Protein AF-A0A2E8T0L9-F1 (afdb_monomer_lite)

Secondary structure (DSSP, 8-state):
--EEE--TT--PPPTTS-EEE---SSS-HHHHHHTT---SSEEEESSSSS-HHHHHHHHHHHHH--S---EEEE-SSEEEEEESS-EEEEE-TT-EEEEEESSSEEEEEEESBSS--TT-EE-TTS--EEEEEB-SEEEEEEEEEES-EEEEEEGGGHHHHHHHHHHT-

Radius of gyration: 16.86 Å; chains: 1; bounding box: 36×30×51 Å

Foldseek 3Di:
DEAFECCPPPDDDDPPHHYDHDDDDPAGSVLRCVVPDDDLEAEAEPQCDDDVVSVVSNLLSLLPDPDARWYWYAYPWKIKIWGQFKWKFFDAFFWWKWKAASAWWAWCWKPQWPDIRHGDIDGVVGDTRGGIGGRGTMIITGTDDDSTIMIMTTNVRVVRVVCGSNVVD

Sequence (169 aa):
NLVIGDMDSAGPLPDDLPKLPLAGQDDTDFEKCLARVCAPLIVGLGFLEGRLDHTLAAMHALTALSHDRPVMLVGDTDLVLRLRVDIAFEAEPGDRVSVWPLGVQAFHSSTGLKWPLDGLQMAPGRLIGTSNLAAGGTVRINAGPGDGYAVIMPREAAQSLINAALGGA

Structure (mmCIF, N/CA/C/O backbone):
data_AF-A0A2E8T0L9-F1
#
_entry.id   AF-A0A2E8T0L9-F1
#
loop_
_atom_site.group_PDB
_atom_site.id
_atom_site.type_symbol
_atom_site.label_atom_id
_atom_site.label_alt_id
_atom_site.label_comp_id
_atom_site.label_asym_id
_atom_site.label_entity_id
_atom_site.label_seq_id
_atom_site.pdbx_PDB_ins_code
_atom_site.Cartn_x
_atom_site.Cartn_y
_atom_site.Cartn_z
_atom_site.occupancy
_atom_site.B_iso_or_equiv
_atom_site.auth_seq_id
_atom_site.auth_comp_id
_atom_site.auth_asym_id
_atom_site.auth_atom_id
_atom_site.pdbx_PDB_model_num
ATOM 1 N N . ASN A 1 1 ? -3.812 -3.461 -24.765 1.00 80.19 1 ASN A N 1
ATOM 2 C CA . ASN A 1 1 ? -2.595 -4.140 -24.269 1.00 80.19 1 ASN A CA 1
ATOM 3 C C . ASN A 1 1 ? -1.386 -3.364 -24.757 1.00 80.19 1 ASN A C 1
ATOM 5 O O . ASN A 1 1 ? -1.373 -2.989 -25.921 1.00 80.19 1 ASN A O 1
ATOM 9 N N . LEU A 1 2 ? -0.447 -3.053 -23.867 1.00 91.06 2 LEU A N 1
ATOM 10 C CA . LEU A 1 2 ? 0.750 -2.246 -24.124 1.00 91.06 2 LEU A CA 1
ATOM 11 C C . LEU A 1 2 ? 1.880 -2.819 -23.262 1.00 91.06 2 LEU A C 1
ATOM 13 O O . LEU A 1 2 ? 1.630 -3.137 -22.101 1.00 91.06 2 LEU A O 1
ATOM 17 N N . VAL A 1 3 ? 3.087 -2.940 -23.812 1.00 92.25 3 VAL A N 1
ATOM 18 C CA . VAL A 1 3 ? 4.296 -3.309 -23.054 1.00 92.25 3 VAL A CA 1
ATOM 19 C C . VAL A 1 3 ? 5.108 -2.050 -22.786 1.00 92.25 3 VAL A C 1
ATOM 21 O O . VAL A 1 3 ? 5.375 -1.292 -23.716 1.00 92.25 3 VAL A O 1
ATOM 24 N N . ILE A 1 4 ? 5.498 -1.823 -21.534 1.00 91.94 4 ILE A N 1
ATOM 25 C CA . ILE A 1 4 ? 6.302 -0.675 -21.100 1.00 91.94 4 ILE A CA 1
ATOM 26 C C . ILE A 1 4 ? 7.499 -1.219 -20.321 1.00 91.94 4 ILE A C 1
ATOM 28 O O . ILE A 1 4 ? 7.304 -2.054 -19.444 1.00 91.94 4 ILE A O 1
ATOM 32 N N . GLY A 1 5 ? 8.700 -0.744 -20.639 1.00 89.56 5 GLY A N 1
ATOM 33 C CA . GLY A 1 5 ? 9.936 -1.169 -19.982 1.00 89.56 5 GLY A CA 1
ATOM 34 C C . GLY A 1 5 ? 11.158 -0.987 -20.877 1.00 89.56 5 GLY A C 1
ATOM 35 O O . GLY A 1 5 ? 11.048 -0.417 -21.965 1.00 89.56 5 GLY A O 1
ATOM 36 N N . ASP A 1 6 ? 12.321 -1.454 -20.440 1.00 86.81 6 ASP A N 1
ATOM 37 C CA . ASP A 1 6 ? 13.531 -1.481 -21.283 1.00 86.81 6 ASP A CA 1
ATOM 38 C C . ASP A 1 6 ? 13.597 -2.698 -22.230 1.00 86.81 6 ASP A C 1
ATOM 40 O O . ASP A 1 6 ? 14.301 -2.664 -23.240 1.00 86.81 6 ASP A O 1
ATOM 44 N N . MET A 1 7 ? 12.771 -3.713 -21.963 1.00 88.75 7 MET A N 1
ATOM 45 C CA . MET A 1 7 ? 12.600 -4.950 -22.732 1.00 88.75 7 MET A CA 1
ATOM 46 C C . MET A 1 7 ? 13.820 -5.880 -22.735 1.00 88.75 7 MET A C 1
ATOM 48 O O . MET A 1 7 ? 13.856 -6.813 -23.538 1.00 88.75 7 MET A O 1
ATOM 52 N N . ASP A 1 8 ? 14.795 -5.675 -21.848 1.00 85.00 8 ASP A N 1
ATOM 53 C CA . ASP A 1 8 ? 16.011 -6.499 -21.804 1.00 85.00 8 ASP A CA 1
ATOM 54 C C . ASP A 1 8 ? 15.745 -7.936 -21.317 1.00 85.00 8 ASP A C 1
ATOM 56 O O . ASP A 1 8 ? 16.422 -8.887 -21.712 1.00 85.00 8 ASP A O 1
ATOM 60 N N . SER A 1 9 ? 14.688 -8.084 -20.524 1.00 85.06 9 SER A N 1
ATOM 61 C CA . SER A 1 9 ? 14.226 -9.326 -19.912 1.00 85.06 9 SER A CA 1
ATOM 62 C C . SER A 1 9 ? 13.017 -9.917 -20.646 1.00 85.06 9 SER A C 1
ATOM 64 O O . SER A 1 9 ? 12.465 -10.940 -20.231 1.00 85.06 9 SER A O 1
ATOM 66 N N . ALA A 1 10 ? 12.571 -9.275 -21.731 1.00 83.56 10 ALA A N 1
ATOM 67 C CA . ALA A 1 10 ? 11.416 -9.723 -22.490 1.00 83.56 10 ALA A CA 1
ATOM 68 C C . ALA A 1 10 ? 11.752 -10.984 -23.302 1.00 83.56 10 ALA A C 1
ATOM 70 O O . ALA A 1 10 ? 12.703 -11.022 -24.083 1.00 83.56 10 ALA A O 1
ATOM 71 N N . GLY A 1 11 ? 10.919 -12.018 -23.159 1.00 86.38 11 GLY A N 1
ATOM 72 C CA . GLY A 1 11 ? 10.877 -13.117 -24.121 1.00 86.38 11 GLY A CA 1
ATOM 73 C C . GLY A 1 11 ? 10.321 -12.667 -25.484 1.00 86.38 11 GLY A C 1
ATOM 74 O O . GLY A 1 11 ? 10.073 -11.480 -25.702 1.00 86.38 11 GLY A O 1
ATOM 75 N N . PRO A 1 12 ? 10.068 -13.603 -26.414 1.00 88.88 12 PRO A N 1
ATOM 76 C CA . PRO A 1 12 ? 9.442 -13.285 -27.694 1.00 88.88 12 PRO A CA 1
ATOM 77 C C . PRO A 1 12 ? 8.086 -12.598 -27.480 1.00 88.88 12 PRO A C 1
ATOM 79 O O . PRO A 1 12 ? 7.174 -13.179 -26.891 1.00 88.88 12 PRO A O 1
ATOM 82 N N . LEU A 1 13 ? 7.954 -11.360 -27.959 1.00 87.50 13 LEU A N 1
ATOM 83 C CA . LEU A 1 13 ? 6.707 -10.596 -27.922 1.00 87.50 13 LEU A CA 1
ATOM 84 C C . LEU A 1 13 ? 6.057 -10.595 -29.311 1.00 87.50 13 LEU A C 1
ATOM 86 O O . LEU A 1 13 ? 6.789 -10.491 -30.295 1.00 87.50 13 LEU A O 1
ATOM 90 N N . PRO A 1 14 ? 4.714 -10.619 -29.414 1.00 91.38 14 PRO A N 1
ATOM 91 C CA . PRO A 1 14 ? 4.027 -10.450 -30.692 1.00 91.38 14 PRO A CA 1
ATOM 92 C C . PRO A 1 14 ? 4.459 -9.162 -31.409 1.00 91.38 14 PRO A C 1
ATOM 94 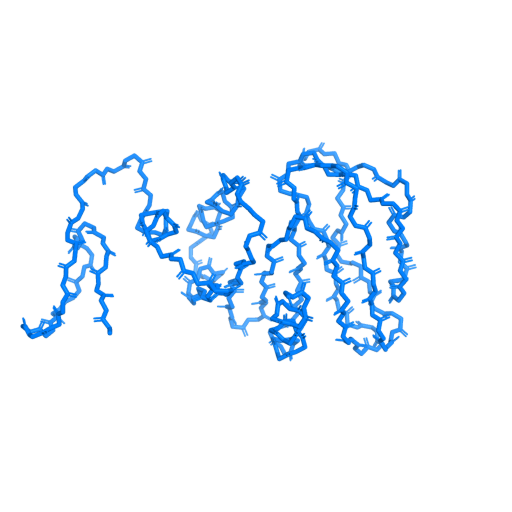O O . PRO A 1 14 ? 4.722 -8.133 -30.770 1.00 91.38 14 PRO A O 1
ATOM 97 N N . ASP A 1 15 ? 4.543 -9.215 -32.737 1.00 88.38 15 ASP A N 1
ATOM 98 C CA . ASP A 1 15 ? 4.973 -8.075 -33.557 1.00 88.38 15 ASP A CA 1
ATOM 99 C C . ASP A 1 15 ? 3.946 -6.935 -33.555 1.00 88.38 15 ASP A C 1
ATOM 101 O O . ASP A 1 15 ? 4.318 -5.765 -33.609 1.00 88.38 15 ASP A O 1
ATOM 105 N N . ASP A 1 16 ? 2.662 -7.270 -33.435 1.00 93.38 16 ASP A N 1
ATOM 106 C CA . ASP A 1 16 ? 1.529 -6.344 -33.436 1.00 93.38 16 ASP A CA 1
ATOM 107 C C . ASP A 1 16 ? 1.214 -5.742 -32.056 1.00 93.38 16 ASP A C 1
ATOM 109 O O . ASP A 1 16 ? 0.401 -4.821 -31.951 1.00 93.38 16 ASP A O 1
ATOM 113 N N . LEU A 1 17 ? 1.858 -6.227 -30.989 1.00 91.88 17 LEU A N 1
ATOM 114 C CA . LEU A 1 17 ? 1.664 -5.713 -29.637 1.00 91.88 17 LEU A CA 1
ATOM 115 C C . LEU A 1 17 ? 2.323 -4.327 -29.501 1.00 91.88 17 LEU A C 1
ATOM 117 O O . LEU A 1 17 ? 3.543 -4.228 -29.666 1.00 91.88 17 LEU A O 1
ATOM 121 N N . PRO A 1 18 ? 1.572 -3.261 -29.149 1.00 93.81 18 PRO A N 1
ATOM 122 C CA . PRO A 1 18 ? 2.158 -1.950 -28.897 1.00 93.81 18 PRO A CA 1
ATOM 123 C C . PRO A 1 18 ? 3.226 -2.017 -27.802 1.00 93.81 18 PRO A C 1
ATOM 125 O O . PRO A 1 18 ? 3.008 -2.608 -26.740 1.00 93.81 18 PRO A O 1
ATOM 128 N N . LYS A 1 19 ? 4.374 -1.385 -28.057 1.00 93.25 19 LYS A N 1
ATOM 129 C CA . LYS A 1 19 ? 5.538 -1.342 -27.162 1.00 93.25 19 LYS A CA 1
ATOM 130 C C . LYS A 1 19 ? 5.936 0.115 -26.935 1.00 93.25 19 LYS A C 1
ATOM 132 O O . LYS A 1 19 ? 6.015 0.888 -27.888 1.00 93.25 19 LYS A O 1
ATOM 137 N N . LEU A 1 20 ? 6.211 0.473 -25.688 1.00 93.62 20 LEU A N 1
ATOM 138 C CA . LEU A 1 20 ? 6.810 1.741 -25.286 1.00 93.62 20 LEU A CA 1
ATOM 139 C C . LEU A 1 20 ? 8.172 1.443 -24.635 1.00 93.62 20 LEU A C 1
ATOM 141 O O . LEU A 1 20 ? 8.230 1.262 -23.417 1.00 93.62 20 LEU A O 1
ATOM 145 N N . PRO A 1 21 ? 9.249 1.336 -25.435 1.00 91.06 21 PRO A N 1
ATOM 146 C CA . PRO A 1 21 ? 10.592 1.123 -24.913 1.00 91.06 21 PRO A CA 1
ATOM 147 C C . PRO A 1 21 ? 11.079 2.371 -24.176 1.00 91.06 21 PRO A C 1
ATOM 149 O O . PRO A 1 21 ? 10.956 3.492 -24.674 1.00 91.06 21 PRO A O 1
ATOM 152 N N . LEU A 1 22 ? 11.640 2.172 -22.990 1.00 90.44 22 LEU A N 1
ATOM 153 C CA . LEU A 1 22 ? 12.143 3.228 -22.124 1.00 90.44 22 LEU A CA 1
ATOM 154 C C . LEU A 1 22 ? 13.544 2.859 -21.645 1.00 90.44 22 LEU A C 1
ATOM 156 O O . LEU A 1 22 ? 13.717 1.938 -20.851 1.00 90.44 22 LEU A O 1
ATOM 160 N N . ALA A 1 23 ? 14.533 3.600 -22.141 1.00 84.25 23 ALA A N 1
ATOM 161 C CA . ALA A 1 23 ? 15.916 3.480 -21.701 1.00 84.25 23 ALA A CA 1
ATOM 162 C C . ALA A 1 23 ? 16.106 4.115 -20.313 1.00 84.25 23 ALA A C 1
ATOM 164 O O . ALA A 1 23 ? 15.434 5.092 -19.986 1.00 84.25 23 ALA A O 1
ATOM 165 N N . GLY A 1 24 ? 17.058 3.593 -19.540 1.00 83.12 24 GLY A N 1
ATOM 166 C CA . GLY A 1 24 ? 17.349 4.050 -18.180 1.00 83.12 24 GLY A CA 1
ATOM 167 C C . GLY A 1 24 ? 17.198 2.920 -17.165 1.00 83.12 24 GLY A C 1
ATOM 168 O O . GLY A 1 24 ? 16.328 2.063 -17.312 1.00 83.12 24 GLY A O 1
ATOM 169 N N . GLN A 1 25 ? 18.091 2.921 -16.176 1.00 84.75 25 GLN A N 1
ATOM 170 C CA . GLN A 1 25 ? 18.196 1.900 -15.123 1.00 84.75 25 GLN A CA 1
ATOM 171 C C . GLN A 1 25 ? 18.103 2.517 -13.715 1.00 84.75 25 GLN A C 1
ATOM 173 O O . GLN A 1 25 ? 18.301 1.828 -12.719 1.00 84.75 25 GLN A O 1
ATOM 178 N N . ASP A 1 26 ? 17.819 3.822 -13.638 1.00 89.31 26 ASP A N 1
ATOM 179 C CA . ASP A 1 26 ? 17.627 4.539 -12.373 1.00 89.31 26 ASP A CA 1
ATOM 180 C C . ASP A 1 26 ? 16.219 4.307 -11.788 1.00 89.31 26 ASP A C 1
ATOM 182 O O . ASP A 1 26 ? 16.000 4.568 -10.607 1.00 89.31 26 ASP A 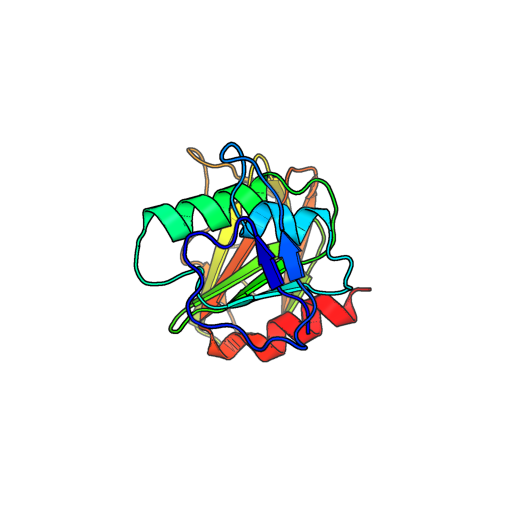O 1
ATOM 186 N N . ASP A 1 27 ? 15.274 3.815 -12.600 1.00 90.00 27 ASP A N 1
ATOM 187 C CA . ASP A 1 27 ? 13.912 3.441 -12.224 1.00 90.00 27 ASP A CA 1
ATOM 188 C C . ASP A 1 27 ? 13.556 2.027 -12.718 1.00 90.00 27 ASP A C 1
ATOM 190 O O . ASP A 1 27 ? 14.040 1.536 -13.740 1.00 90.00 27 ASP A O 1
ATOM 194 N N . THR A 1 28 ? 12.685 1.349 -11.977 1.00 93.69 28 THR A N 1
ATOM 195 C CA . THR A 1 28 ? 12.158 0.035 -12.354 1.00 93.69 28 THR A CA 1
ATOM 196 C C . THR A 1 28 ? 11.094 0.152 -13.444 1.00 93.69 28 THR A C 1
ATOM 198 O O . THR A 1 28 ? 10.394 1.160 -13.565 1.00 93.69 28 THR A O 1
ATOM 201 N N . ASP A 1 29 ? 10.862 -0.926 -14.194 1.00 93.56 29 ASP A N 1
ATOM 202 C CA . ASP A 1 29 ? 9.761 -0.970 -15.167 1.00 93.56 29 ASP A CA 1
ATOM 203 C C . ASP A 1 29 ? 8.381 -0.749 -14.525 1.00 93.56 29 ASP A C 1
ATOM 205 O O . ASP A 1 29 ? 7.471 -0.200 -15.156 1.00 93.56 29 ASP A O 1
ATOM 209 N N . PHE A 1 30 ? 8.230 -1.093 -13.243 1.00 95.94 30 PHE A N 1
ATOM 210 C CA . PHE A 1 30 ? 7.020 -0.787 -12.489 1.00 95.94 30 PHE A CA 1
ATOM 211 C C . PHE A 1 30 ? 6.840 0.718 -12.262 1.00 95.94 30 PHE A C 1
ATOM 213 O O . PHE A 1 30 ? 5.757 1.245 -12.519 1.00 95.94 30 PHE A O 1
ATOM 220 N N . GLU A 1 31 ? 7.891 1.436 -11.862 1.00 96.12 31 GLU A N 1
ATOM 221 C CA . GLU A 1 31 ? 7.863 2.900 -11.727 1.00 96.12 31 GLU A CA 1
ATOM 222 C C . GLU A 1 31 ? 7.583 3.579 -13.070 1.00 96.12 31 GLU A C 1
ATOM 224 O O . GLU A 1 31 ? 6.732 4.472 -13.155 1.00 96.12 31 GLU A O 1
ATOM 229 N N . LYS A 1 32 ? 8.198 3.082 -14.150 1.00 94.88 32 LYS A N 1
ATOM 230 C CA . LYS A 1 32 ? 7.937 3.554 -15.516 1.00 94.88 32 LYS A CA 1
ATOM 231 C C . LYS A 1 32 ? 6.461 3.418 -15.899 1.00 94.88 32 LYS A C 1
ATOM 233 O O . LYS A 1 32 ? 5.922 4.326 -16.548 1.00 94.88 32 LYS A O 1
ATOM 238 N N . CYS A 1 33 ? 5.813 2.321 -15.495 1.00 95.56 33 CYS A N 1
ATOM 239 C CA . CYS A 1 33 ? 4.378 2.101 -15.679 1.00 95.56 33 CYS A CA 1
ATOM 240 C C . CYS A 1 33 ? 3.543 3.060 -14.822 1.00 95.56 33 CYS A C 1
ATOM 242 O O . CYS A 1 33 ? 2.668 3.744 -15.356 1.00 95.56 33 CYS A O 1
ATOM 244 N N . LEU A 1 34 ? 3.821 3.157 -13.519 1.00 95.69 34 LEU A N 1
ATOM 245 C CA . LEU A 1 34 ? 3.086 4.024 -12.589 1.00 95.69 34 LEU A CA 1
ATOM 246 C C . LEU A 1 34 ? 3.132 5.505 -12.994 1.00 95.69 34 LEU A C 1
ATOM 248 O O . LEU A 1 34 ? 2.141 6.219 -12.847 1.00 95.69 34 LEU A O 1
ATOM 252 N N . ALA A 1 35 ? 4.248 5.959 -13.566 1.00 93.88 35 ALA A N 1
ATOM 253 C CA . ALA A 1 35 ? 4.404 7.327 -14.054 1.00 93.88 35 ALA A CA 1
ATOM 254 C C . ALA A 1 35 ? 3.524 7.658 -15.277 1.00 93.88 35 ALA A C 1
ATOM 256 O O . ALA A 1 35 ? 3.299 8.831 -15.575 1.00 93.88 35 ALA A O 1
ATOM 257 N N . ARG A 1 36 ? 3.042 6.648 -16.015 1.00 93.81 36 ARG A N 1
ATOM 258 C CA . ARG A 1 36 ? 2.370 6.824 -17.319 1.00 93.81 36 ARG A CA 1
ATOM 259 C C . ARG A 1 36 ? 0.932 6.328 -17.341 1.00 93.81 36 ARG A C 1
ATOM 261 O O . ARG A 1 36 ? 0.128 6.830 -18.124 1.00 93.81 36 ARG A O 1
ATOM 268 N N . VAL A 1 37 ? 0.593 5.358 -16.499 1.00 93.06 37 VAL A N 1
ATOM 269 C CA . VAL A 1 37 ? -0.758 4.808 -16.417 1.00 93.06 37 VAL A CA 1
ATOM 270 C C . VAL A 1 37 ? -1.603 5.672 -15.485 1.00 93.06 37 VAL A C 1
ATOM 272 O O . VAL A 1 37 ? -1.318 5.817 -14.299 1.00 93.06 37 VAL A O 1
ATOM 275 N N . CYS A 1 38 ? -2.678 6.240 -16.027 1.00 92.00 38 CYS A N 1
ATOM 276 C CA . CYS A 1 38 ? -3.714 6.908 -15.251 1.00 92.00 38 CYS A CA 1
ATOM 277 C C . CYS A 1 38 ? -4.978 6.049 -15.290 1.00 92.00 38 CYS A C 1
ATOM 279 O O . CYS A 1 38 ? -5.592 5.899 -16.345 1.00 92.00 38 CYS A O 1
ATOM 281 N N . ALA A 1 39 ? -5.352 5.479 -14.149 1.00 94.38 39 ALA A N 1
ATOM 282 C CA . ALA A 1 39 ? -6.568 4.694 -13.988 1.00 94.38 39 ALA A CA 1
ATOM 283 C C . ALA A 1 39 ? -7.181 4.960 -12.602 1.00 94.38 39 ALA A C 1
ATOM 285 O O . ALA A 1 39 ? -6.442 5.345 -11.690 1.00 94.38 39 ALA A O 1
ATOM 286 N N . PRO A 1 40 ? -8.498 4.742 -12.420 1.00 93.94 40 PRO A N 1
ATOM 287 C CA . PRO A 1 40 ? -9.140 4.821 -11.105 1.00 93.94 40 PRO A CA 1
ATOM 288 C C . PRO A 1 40 ? -8.537 3.845 -10.087 1.00 93.94 40 PRO A C 1
ATOM 290 O O . PRO A 1 40 ? -8.465 4.152 -8.906 1.00 93.94 40 PRO A O 1
ATOM 293 N N . LEU A 1 41 ? -8.065 2.691 -10.565 1.00 96.56 41 LEU A N 1
ATOM 294 C CA . LEU A 1 41 ? -7.319 1.699 -9.803 1.00 96.56 41 LEU A CA 1
ATOM 295 C C . LEU A 1 41 ? -6.276 1.060 -10.721 1.00 96.56 41 LEU A C 1
ATOM 297 O O . LEU A 1 41 ? -6.600 0.643 -11.834 1.00 96.56 41 LEU A O 1
ATOM 301 N N . ILE A 1 42 ? -5.035 0.965 -10.249 1.00 97.19 42 ILE A N 1
ATOM 302 C CA . ILE A 1 42 ? -3.978 0.187 -10.907 1.00 97.19 42 ILE A CA 1
ATOM 303 C C . ILE A 1 42 ? -3.819 -1.126 -10.144 1.00 97.19 42 ILE A C 1
ATOM 305 O O . ILE A 1 42 ? -3.621 -1.104 -8.931 1.00 97.19 42 ILE A O 1
ATOM 309 N N . VAL A 1 43 ? -3.885 -2.256 -10.852 1.00 97.56 43 VAL A N 1
ATOM 310 C CA . VAL A 1 43 ? -3.658 -3.589 -10.278 1.00 97.56 43 VAL A CA 1
ATOM 311 C C . VAL A 1 43 ? -2.372 -4.174 -10.854 1.00 97.56 43 VAL A C 1
ATOM 313 O O . VAL A 1 43 ? -2.280 -4.403 -12.058 1.00 97.56 43 VAL A O 1
ATOM 316 N N . GLY A 1 44 ? -1.381 -4.395 -9.995 1.00 96.75 44 GLY A N 1
ATOM 317 C CA . GLY A 1 44 ? -0.122 -5.057 -10.315 1.00 96.75 44 GLY A CA 1
ATOM 318 C C . GLY A 1 44 ? -0.137 -6.519 -9.877 1.00 96.75 44 GLY A C 1
ATOM 319 O O . GLY A 1 44 ? -0.574 -6.833 -8.773 1.00 96.75 44 GLY A O 1
ATOM 320 N N . LEU A 1 45 ? 0.365 -7.409 -10.730 1.00 95.81 45 LEU A N 1
ATOM 321 C CA . LEU A 1 45 ? 0.501 -8.843 -10.462 1.00 95.81 45 LEU A CA 1
ATOM 322 C C . LEU A 1 45 ? 1.981 -9.231 -10.509 1.00 95.81 45 LEU A C 1
ATOM 324 O O . LEU A 1 45 ? 2.727 -8.667 -11.307 1.00 95.81 45 LEU A O 1
ATOM 328 N N . GLY A 1 46 ? 2.394 -10.203 -9.693 1.00 93.75 46 GLY A N 1
ATOM 329 C CA . GLY A 1 46 ? 3.768 -10.728 -9.713 1.00 93.75 46 GLY A CA 1
ATOM 330 C C . GLY A 1 46 ? 4.810 -9.839 -9.024 1.00 93.75 46 GLY A C 1
ATOM 331 O O . GLY A 1 46 ? 5.990 -9.920 -9.351 1.00 93.75 46 GLY A O 1
ATOM 332 N N . PHE A 1 47 ? 4.380 -8.988 -8.086 1.00 96.38 47 PHE A N 1
ATOM 333 C CA . PHE A 1 47 ? 5.259 -8.083 -7.332 1.00 96.38 47 PHE A CA 1
ATOM 334 C C . PHE A 1 47 ? 5.523 -8.519 -5.886 1.00 96.38 47 PHE A C 1
ATOM 336 O O . PHE A 1 47 ? 6.389 -7.938 -5.240 1.00 96.38 47 PHE A O 1
ATOM 343 N N . LEU A 1 48 ? 4.763 -9.478 -5.344 1.00 95.75 48 LEU A N 1
ATOM 344 C CA . LEU A 1 48 ? 4.819 -9.817 -3.917 1.00 95.75 48 LEU A CA 1
ATOM 345 C C . LEU A 1 48 ? 5.611 -11.099 -3.630 1.00 95.75 48 LEU A C 1
ATOM 347 O O . LEU A 1 48 ? 6.195 -11.216 -2.555 1.00 95.75 48 LEU A O 1
ATOM 351 N N . GLU A 1 49 ? 5.695 -12.015 -4.592 1.00 91.44 49 GLU A N 1
ATOM 352 C CA . GLU A 1 49 ? 6.380 -13.302 -4.475 1.00 91.44 49 GLU A CA 1
ATOM 353 C C . GLU A 1 49 ? 7.724 -13.358 -5.220 1.00 91.44 49 GLU A C 1
ATOM 355 O O . GLU A 1 49 ? 8.081 -12.499 -6.025 1.00 91.44 49 GLU A O 1
ATOM 360 N N . GLY A 1 50 ? 8.471 -14.441 -4.983 1.00 92.00 50 GLY A N 1
ATOM 361 C CA . GLY A 1 50 ? 9.725 -14.724 -5.670 1.00 92.00 50 GLY A CA 1
ATOM 362 C C . GLY A 1 50 ? 10.908 -14.050 -4.988 1.00 92.00 50 GLY A C 1
ATOM 363 O O . GLY A 1 50 ? 11.324 -14.467 -3.906 1.00 92.00 50 GLY A O 1
ATOM 364 N N . ARG A 1 51 ? 11.502 -13.050 -5.644 1.00 94.12 51 ARG A N 1
ATOM 365 C CA . ARG A 1 51 ? 12.695 -12.378 -5.122 1.00 94.12 51 ARG A CA 1
ATOM 366 C C . ARG A 1 51 ? 12.308 -11.221 -4.199 1.00 94.12 51 ARG A C 1
ATOM 368 O O . ARG A 1 51 ? 11.639 -10.285 -4.620 1.00 94.12 51 ARG A O 1
ATOM 375 N N . LEU A 1 52 ? 12.799 -11.254 -2.960 1.00 96.00 52 LEU A N 1
ATOM 376 C CA . LEU A 1 52 ? 12.488 -10.241 -1.946 1.00 96.00 52 LEU A CA 1
ATOM 377 C C . LEU A 1 52 ? 12.903 -8.818 -2.354 1.00 96.00 52 LEU A C 1
ATOM 379 O O . LEU A 1 52 ? 12.210 -7.862 -2.024 1.00 96.00 52 LEU A O 1
ATOM 383 N N . ASP A 1 53 ? 14.022 -8.656 -3.058 1.00 94.94 53 ASP A N 1
ATOM 384 C CA . ASP A 1 53 ? 14.477 -7.345 -3.531 1.00 94.94 53 ASP A CA 1
ATOM 385 C C . ASP A 1 53 ? 13.497 -6.715 -4.532 1.00 94.94 53 ASP A C 1
ATOM 387 O O . ASP A 1 53 ? 13.260 -5.511 -4.463 1.00 94.94 53 ASP A O 1
ATOM 391 N N . HIS A 1 54 ? 12.850 -7.516 -5.384 1.00 94.50 54 HIS A N 1
ATOM 392 C CA . HIS A 1 54 ? 11.773 -7.043 -6.258 1.00 94.50 54 HIS A CA 1
ATOM 393 C C . HIS A 1 54 ? 10.544 -6.599 -5.458 1.00 94.50 54 HIS A C 1
ATOM 395 O O . HIS A 1 54 ? 9.994 -5.533 -5.732 1.00 94.50 54 HIS A O 1
ATOM 401 N N . THR A 1 55 ? 10.142 -7.362 -4.436 1.00 96.88 55 THR A N 1
ATOM 402 C CA . THR A 1 55 ? 9.046 -6.959 -3.541 1.00 96.88 55 THR A CA 1
ATOM 403 C C . THR A 1 55 ? 9.361 -5.637 -2.846 1.00 96.88 55 THR A C 1
ATOM 405 O O . THR A 1 55 ? 8.518 -4.742 -2.788 1.00 96.88 55 THR A O 1
ATOM 408 N N . LEU A 1 56 ? 10.593 -5.472 -2.356 1.00 97.00 56 LEU A N 1
ATOM 409 C CA . LEU A 1 56 ? 11.043 -4.226 -1.737 1.00 97.00 56 LEU A CA 1
ATOM 410 C C . LEU A 1 56 ? 11.061 -3.060 -2.735 1.00 97.00 56 LEU A C 1
ATOM 412 O O . LEU A 1 56 ? 10.635 -1.965 -2.373 1.00 97.00 56 LEU A O 1
ATOM 416 N N . ALA A 1 57 ? 11.480 -3.289 -3.981 1.00 96.69 57 ALA A N 1
ATOM 417 C CA . ALA A 1 57 ? 11.436 -2.281 -5.039 1.00 96.69 57 ALA A CA 1
ATOM 418 C C . ALA A 1 57 ? 9.993 -1.868 -5.381 1.00 96.69 57 ALA A C 1
ATOM 420 O O . ALA A 1 57 ? 9.701 -0.680 -5.506 1.00 96.69 57 ALA A O 1
ATOM 421 N N . ALA A 1 58 ? 9.054 -2.817 -5.437 1.00 97.56 58 ALA A N 1
ATOM 422 C CA . ALA A 1 58 ? 7.642 -2.508 -5.648 1.00 97.56 58 ALA A CA 1
ATOM 423 C C . ALA A 1 58 ? 7.057 -1.681 -4.491 1.00 97.56 58 ALA A C 1
ATOM 425 O O . ALA A 1 58 ? 6.382 -0.678 -4.721 1.00 97.56 58 ALA A O 1
ATOM 426 N N . MET A 1 59 ? 7.363 -2.041 -3.241 1.00 97.69 59 MET A N 1
ATOM 427 C CA . MET A 1 59 ? 6.953 -1.267 -2.061 1.00 97.69 59 MET A CA 1
ATOM 428 C C . MET A 1 59 ? 7.591 0.132 -2.020 1.00 97.69 59 MET A C 1
ATOM 430 O O . MET A 1 59 ? 6.945 1.097 -1.598 1.00 97.69 59 MET A O 1
ATOM 434 N N . HIS A 1 60 ? 8.836 0.267 -2.487 1.00 97.00 60 HIS A N 1
ATOM 435 C CA . HIS A 1 60 ? 9.495 1.560 -2.671 1.00 97.00 60 HIS A CA 1
ATOM 436 C C . HIS A 1 60 ? 8.755 2.424 -3.700 1.00 97.00 60 HIS A C 1
ATOM 438 O O . HIS A 1 60 ? 8.407 3.565 -3.398 1.00 97.00 60 HIS A O 1
ATOM 444 N N . ALA A 1 61 ? 8.416 1.862 -4.861 1.00 97.62 61 ALA A N 1
ATOM 445 C CA . ALA A 1 61 ? 7.666 2.565 -5.897 1.00 97.62 61 ALA A CA 1
ATOM 446 C C . ALA A 1 61 ? 6.320 3.096 -5.370 1.00 97.62 61 ALA A C 1
ATOM 448 O O . ALA A 1 61 ? 5.962 4.245 -5.618 1.00 97.62 61 ALA A O 1
ATOM 449 N N . LEU A 1 62 ? 5.600 2.300 -4.565 1.00 97.75 62 LEU A N 1
ATOM 450 C CA . LEU A 1 62 ? 4.350 2.723 -3.915 1.00 97.75 62 LEU A CA 1
ATOM 451 C C . LEU A 1 62 ? 4.539 3.901 -2.942 1.00 97.75 62 LEU A C 1
ATOM 453 O O . LEU A 1 62 ? 3.650 4.749 -2.826 1.00 97.75 62 LEU A O 1
ATOM 457 N N . THR A 1 63 ? 5.683 3.947 -2.257 1.00 96.38 63 THR A N 1
ATOM 458 C CA . THR A 1 63 ? 6.064 5.013 -1.316 1.00 96.38 63 THR A CA 1
ATOM 459 C C . THR A 1 63 ? 6.354 6.329 -2.043 1.00 96.38 63 THR A C 1
ATOM 461 O O . THR A 1 63 ? 5.976 7.398 -1.566 1.00 96.38 63 THR A O 1
ATOM 464 N N . ALA A 1 64 ? 6.965 6.264 -3.227 1.00 95.75 64 ALA A N 1
ATOM 465 C CA . ALA A 1 64 ? 7.311 7.435 -4.032 1.00 95.75 64 ALA A CA 1
ATOM 466 C C . ALA A 1 64 ? 6.096 8.129 -4.692 1.00 95.75 64 ALA A C 1
ATOM 468 O O . ALA A 1 64 ? 6.215 9.249 -5.193 1.00 95.75 64 ALA A O 1
ATOM 469 N N . LEU A 1 65 ? 4.914 7.498 -4.695 1.00 94.94 65 LEU A N 1
ATOM 470 C CA . LEU A 1 65 ? 3.708 8.068 -5.302 1.00 94.94 65 LEU A CA 1
ATOM 471 C C . LEU A 1 65 ? 3.172 9.261 -4.504 1.00 94.94 65 LEU A C 1
ATOM 473 O O . LEU A 1 65 ? 2.740 9.119 -3.359 1.00 94.94 65 LEU A O 1
ATOM 477 N N . SER A 1 66 ? 3.091 10.421 -5.159 1.00 91.19 66 SER A N 1
ATOM 478 C CA . SER A 1 66 ? 2.594 11.676 -4.576 1.00 91.19 66 SER A CA 1
ATOM 479 C C . SER A 1 66 ? 1.085 11.902 -4.723 1.00 91.19 66 SER A C 1
ATOM 481 O O . SER A 1 66 ? 0.531 12.752 -4.035 1.00 91.19 66 SER A O 1
ATOM 483 N N . HIS A 1 67 ? 0.412 11.161 -5.606 1.00 91.94 67 HIS A N 1
ATOM 484 C CA . HIS A 1 67 ? -1.032 11.277 -5.835 1.00 91.94 67 HIS A CA 1
ATOM 485 C C . HIS A 1 67 ? -1.842 10.356 -4.920 1.00 91.94 67 HIS A C 1
ATOM 487 O O . HIS A 1 67 ? -1.312 9.384 -4.390 1.00 91.94 67 HIS A O 1
ATOM 493 N N . ASP A 1 68 ? -3.157 10.545 -4.845 1.00 91.94 68 ASP A N 1
ATOM 494 C CA . ASP A 1 68 ? -4.017 9.744 -3.957 1.00 91.94 68 ASP A CA 1
ATOM 495 C C . ASP A 1 68 ? -4.604 8.485 -4.606 1.00 91.94 68 ASP A C 1
ATOM 497 O O . ASP A 1 68 ? -5.110 7.619 -3.898 1.00 91.94 68 ASP A O 1
ATOM 501 N N . ARG A 1 69 ? -4.472 8.330 -5.934 1.00 93.31 69 ARG A N 1
ATOM 502 C CA . ARG A 1 69 ? -5.012 7.164 -6.663 1.00 93.31 69 ARG A CA 1
ATOM 503 C C . ARG A 1 69 ? -4.547 5.836 -6.033 1.00 93.31 69 ARG A C 1
ATOM 505 O O . ARG A 1 69 ? -3.344 5.705 -5.759 1.00 93.31 69 ARG A O 1
ATOM 512 N N . PRO A 1 70 ? -5.456 4.868 -5.828 1.00 96.31 70 PRO A N 1
ATOM 513 C CA . PRO A 1 70 ? -5.120 3.582 -5.240 1.00 96.31 70 PRO A CA 1
ATOM 514 C C . PRO A 1 70 ? -4.307 2.722 -6.209 1.00 96.31 70 PRO A C 1
ATOM 516 O O . PRO A 1 70 ? -4.542 2.697 -7.422 1.00 96.3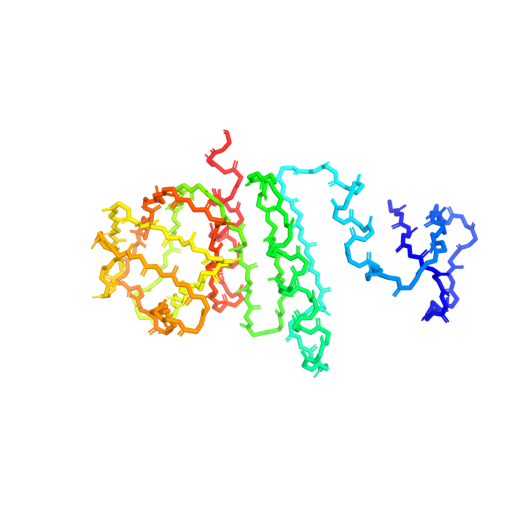1 70 PRO A O 1
ATOM 519 N N . VAL A 1 71 ? -3.357 1.981 -5.646 1.00 98.38 71 VAL A N 1
ATOM 520 C CA . VAL A 1 71 ? -2.581 0.966 -6.362 1.00 98.38 71 VAL A CA 1
ATOM 521 C C . VAL A 1 71 ? -2.636 -0.310 -5.543 1.00 98.38 71 VAL A C 1
ATOM 523 O O . VAL A 1 71 ? -2.305 -0.298 -4.358 1.00 98.38 71 VAL A O 1
ATOM 526 N N . MET A 1 72 ? -3.074 -1.395 -6.170 1.00 98.50 72 MET A N 1
ATOM 527 C CA . MET A 1 72 ? -3.173 -2.704 -5.545 1.00 98.50 72 MET A CA 1
ATOM 528 C C . MET A 1 72 ? -2.143 -3.647 -6.156 1.00 98.50 72 MET A C 1
ATOM 530 O O . MET A 1 72 ? -2.128 -3.837 -7.368 1.00 98.50 72 MET A O 1
ATOM 534 N N . LEU A 1 73 ? -1.305 -4.261 -5.332 1.00 98.50 73 LEU A N 1
ATOM 535 C CA . LEU A 1 73 ? -0.478 -5.397 -5.722 1.00 98.50 73 LEU A CA 1
ATOM 536 C C . LEU A 1 73 ? -1.175 -6.665 -5.250 1.00 98.50 73 LEU A C 1
ATOM 538 O O . LEU A 1 73 ? -1.569 -6.738 -4.090 1.00 98.50 73 LEU A O 1
ATOM 542 N N . VAL A 1 74 ? -1.341 -7.646 -6.128 1.00 97.81 74 VAL A N 1
ATOM 543 C CA . VAL A 1 74 ? -1.945 -8.935 -5.784 1.00 97.81 74 VAL A CA 1
ATOM 544 C C . VAL A 1 74 ? -0.923 -10.028 -6.024 1.00 97.81 74 VAL A C 1
ATOM 546 O O . VAL A 1 74 ? -0.344 -10.135 -7.109 1.00 97.81 74 VAL A O 1
ATOM 549 N N . GLY A 1 75 ? -0.714 -10.814 -4.982 1.00 96.50 75 GLY A N 1
ATOM 550 C CA . GLY A 1 75 ? 0.123 -11.989 -4.975 1.00 96.50 75 GLY A CA 1
ATOM 551 C C . GLY A 1 75 ? -0.686 -13.273 -4.809 1.00 96.50 75 GLY A C 1
ATOM 552 O O . GLY A 1 75 ? -1.921 -13.286 -4.814 1.00 96.50 75 GLY A O 1
ATOM 553 N N . ASP A 1 76 ? 0.033 -14.372 -4.642 1.00 95.38 76 ASP A N 1
ATOM 554 C CA . ASP A 1 76 ? -0.518 -15.710 -4.460 1.00 95.38 76 ASP A CA 1
ATOM 555 C C . ASP A 1 76 ? -1.103 -15.920 -3.066 1.00 95.38 76 ASP A C 1
ATOM 557 O O . ASP A 1 76 ? -2.011 -16.739 -2.916 1.00 95.38 76 ASP A O 1
ATOM 561 N N . THR A 1 77 ? -0.593 -15.201 -2.062 1.00 95.69 77 THR A N 1
ATOM 562 C CA . THR A 1 77 ? -1.041 -15.299 -0.659 1.00 95.69 77 THR A CA 1
ATOM 563 C C . THR A 1 77 ? -1.625 -13.989 -0.153 1.00 95.69 77 THR A C 1
ATOM 565 O O . THR A 1 77 ? -2.677 -13.975 0.482 1.00 95.69 77 THR A O 1
ATOM 568 N N . ASP A 1 78 ? -0.945 -12.886 -0.441 1.00 96.88 78 ASP A N 1
ATOM 569 C CA . ASP A 1 78 ? -1.270 -11.565 0.076 1.00 96.88 78 ASP A CA 1
ATOM 570 C C . ASP A 1 78 ? -1.637 -10.608 -1.051 1.00 96.88 78 ASP A C 1
ATOM 572 O O . ASP A 1 78 ? -1.271 -10.787 -2.212 1.00 96.88 78 ASP A O 1
ATOM 576 N N . LEU A 1 79 ? -2.331 -9.543 -0.683 1.00 97.88 79 LEU A N 1
ATOM 577 C CA . LEU A 1 79 ? -2.435 -8.335 -1.481 1.00 97.88 79 LEU A CA 1
ATOM 578 C C . LEU A 1 79 ? -1.950 -7.143 -0.661 1.00 97.88 79 LEU A C 1
ATOM 580 O O . LEU A 1 79 ? -2.006 -7.150 0.568 1.00 97.88 79 LEU A O 1
ATOM 584 N N . VAL A 1 80 ? -1.550 -6.083 -1.353 1.00 98.62 80 VAL A N 1
ATOM 585 C CA . VAL A 1 80 ? -1.206 -4.779 -0.786 1.00 98.62 80 VAL A CA 1
ATOM 586 C C . VAL A 1 80 ? -2.053 -3.731 -1.490 1.00 98.62 80 VAL A C 1
ATOM 588 O O . VAL A 1 80 ? -1.907 -3.551 -2.693 1.00 98.62 80 VAL A O 1
ATOM 591 N N . LEU A 1 81 ? -2.902 -3.004 -0.768 1.00 98.62 81 LEU A N 1
ATOM 592 C CA . LEU A 1 81 ? -3.603 -1.831 -1.287 1.00 98.62 81 LEU A CA 1
ATOM 593 C C . LEU A 1 81 ? -2.984 -0.560 -0.703 1.00 98.62 81 LEU A C 1
ATOM 595 O O . LEU A 1 81 ? -3.097 -0.301 0.494 1.00 98.62 81 LEU A O 1
ATOM 599 N N . ARG A 1 82 ? -2.349 0.246 -1.554 1.00 98.25 82 ARG A N 1
ATOM 600 C CA . ARG A 1 82 ? -1.790 1.552 -1.194 1.00 98.25 82 ARG A CA 1
ATOM 601 C C . ARG A 1 82 ? -2.864 2.637 -1.217 1.00 98.25 82 ARG A C 1
ATOM 603 O O . ARG A 1 82 ? -3.588 2.767 -2.205 1.00 98.25 82 ARG A O 1
ATOM 610 N N . LEU A 1 83 ? -2.896 3.467 -0.173 1.00 96.88 83 LEU A N 1
ATOM 611 C CA . LEU A 1 83 ? -3.889 4.516 0.074 1.00 96.88 83 LEU A CA 1
ATOM 612 C C . LEU A 1 83 ? -3.241 5.778 0.669 1.00 96.88 83 LEU A C 1
ATOM 614 O O . LEU A 1 83 ? -2.214 5.709 1.343 1.00 96.88 83 LEU A O 1
ATOM 618 N N . ARG A 1 84 ? -3.872 6.937 0.450 1.00 94.81 84 ARG A N 1
ATOM 619 C CA . ARG A 1 84 ? -3.589 8.206 1.160 1.00 94.81 84 ARG A CA 1
ATOM 620 C C . ARG A 1 84 ? -4.812 8.810 1.851 1.00 94.81 84 ARG A C 1
ATOM 622 O O . ARG A 1 84 ? -4.683 9.771 2.598 1.00 94.81 84 ARG A O 1
ATOM 629 N N . VAL A 1 85 ? -5.981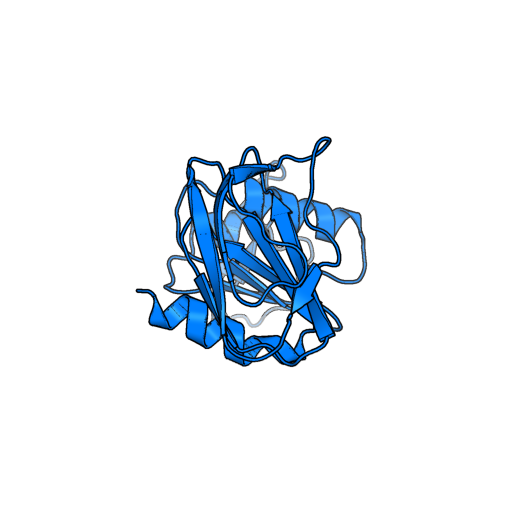 8.231 1.606 1.00 94.81 85 VAL A N 1
ATOM 630 C CA . VAL A 1 85 ? -7.288 8.729 2.039 1.00 94.81 85 VAL A CA 1
ATOM 631 C C . VAL A 1 85 ? -7.988 7.695 2.917 1.00 94.81 85 VAL A C 1
ATOM 633 O O . VAL A 1 85 ? -7.452 6.608 3.160 1.00 94.81 85 VAL A O 1
ATOM 636 N N . ASP A 1 86 ? -9.175 8.044 3.399 1.00 97.38 86 ASP A N 1
ATOM 637 C CA . ASP A 1 86 ? -10.046 7.150 4.156 1.00 97.38 86 ASP A CA 1
ATOM 638 C C . ASP A 1 86 ? -10.432 5.913 3.336 1.00 97.38 86 ASP A C 1
ATOM 640 O O . ASP A 1 86 ? -10.541 5.963 2.108 1.00 97.38 86 ASP A O 1
ATOM 644 N N . ILE A 1 87 ? -10.677 4.797 4.021 1.00 97.94 87 ILE A N 1
ATOM 645 C CA . ILE A 1 87 ? -11.207 3.590 3.387 1.00 97.94 87 ILE A CA 1
ATOM 646 C C . ILE A 1 87 ? -12.202 2.868 4.292 1.00 97.94 87 ILE A C 1
ATOM 648 O O . ILE A 1 87 ? -12.052 2.831 5.517 1.00 97.94 87 ILE A O 1
ATOM 652 N N . ALA A 1 88 ? -13.205 2.256 3.665 1.00 98.19 88 ALA A N 1
ATOM 653 C CA . ALA A 1 88 ? -14.130 1.331 4.298 1.00 98.19 88 ALA A CA 1
ATOM 654 C C . ALA A 1 88 ? -14.246 0.052 3.462 1.00 98.19 88 ALA A C 1
ATOM 656 O O . ALA A 1 88 ? -14.522 0.129 2.268 1.00 98.19 88 ALA A O 1
ATOM 657 N N . PHE A 1 89 ? -14.046 -1.109 4.081 1.00 98.19 89 PHE A N 1
ATOM 658 C CA . PHE A 1 89 ? -14.119 -2.411 3.417 1.00 98.19 89 PHE A CA 1
ATOM 659 C C . PHE A 1 89 ? -14.687 -3.472 4.359 1.00 98.19 89 PHE A C 1
ATOM 661 O O . PHE A 1 89 ? -14.608 -3.338 5.579 1.00 98.19 89 PHE A O 1
ATOM 668 N N . GLU A 1 90 ? -15.263 -4.529 3.797 1.00 97.81 90 GLU A N 1
ATOM 669 C CA . GLU A 1 90 ? -15.763 -5.670 4.567 1.00 97.81 90 GLU A CA 1
ATOM 670 C C . GLU A 1 90 ? -14.638 -6.676 4.823 1.00 97.81 90 GLU A C 1
ATOM 672 O O . GLU A 1 90 ? -13.845 -6.961 3.919 1.00 97.81 90 GLU A O 1
ATOM 677 N N . ALA A 1 91 ? -14.578 -7.211 6.041 1.00 97.44 91 ALA A N 1
ATOM 678 C CA . ALA A 1 91 ? -13.648 -8.263 6.436 1.00 97.44 91 ALA A CA 1
ATOM 679 C C . ALA A 1 91 ? -14.321 -9.250 7.399 1.00 97.44 91 ALA A C 1
ATOM 681 O O . ALA A 1 91 ? -15.178 -8.872 8.205 1.00 97.44 91 ALA A O 1
ATOM 682 N N . GLU A 1 92 ? -13.915 -10.514 7.342 1.00 96.94 92 GLU A N 1
ATOM 683 C CA . GLU A 1 92 ? -14.428 -11.542 8.240 1.00 96.94 92 GLU A CA 1
ATOM 684 C C . GLU A 1 92 ? -13.768 -11.442 9.626 1.00 96.94 92 GLU A C 1
ATOM 686 O O . GLU A 1 92 ? -12.630 -10.974 9.761 1.00 96.94 92 GLU A O 1
ATOM 691 N N . PRO A 1 93 ? -14.453 -11.870 10.703 1.00 97.06 93 PRO A N 1
ATOM 692 C CA . PRO A 1 93 ? -13.852 -11.904 12.029 1.00 97.06 93 PRO A CA 1
ATOM 693 C C . PRO A 1 93 ? -12.558 -12.730 12.037 1.00 97.06 93 PRO A C 1
ATOM 695 O O . PRO A 1 93 ? -12.555 -13.911 11.698 1.00 97.06 93 PRO A O 1
ATOM 698 N N . GLY A 1 94 ? -11.463 -12.126 12.496 1.00 96.94 94 GLY A N 1
ATOM 699 C CA . GLY A 1 94 ? -10.155 -12.778 12.556 1.00 96.94 94 GLY A CA 1
ATOM 700 C C . GLY A 1 94 ? -9.324 -12.682 11.276 1.00 96.94 94 GLY A C 1
ATOM 701 O O . GLY A 1 94 ? -8.184 -13.149 11.294 1.00 96.94 94 GLY A O 1
ATOM 702 N N . ASP A 1 95 ? -9.820 -12.040 10.214 1.00 97.19 95 ASP A N 1
ATOM 703 C CA . ASP A 1 95 ? -8.994 -11.736 9.045 1.00 97.19 95 ASP A CA 1
ATOM 704 C C . ASP A 1 95 ? -7.792 -10.883 9.445 1.00 97.19 95 ASP A C 1
ATOM 706 O O . ASP A 1 95 ? -7.910 -9.918 10.209 1.00 97.19 95 ASP A O 1
ATOM 710 N N . ARG A 1 96 ? -6.621 -11.215 8.895 1.00 98.12 96 ARG A N 1
ATOM 711 C CA . ARG A 1 96 ? -5.426 -10.387 9.053 1.00 98.12 96 ARG A CA 1
ATOM 712 C C . ARG A 1 96 ? -5.612 -9.083 8.286 1.00 98.12 96 ARG A C 1
ATOM 714 O O . ARG A 1 96 ? -5.805 -9.103 7.075 1.00 98.12 96 ARG A O 1
ATOM 721 N N . VAL A 1 97 ? -5.422 -7.968 8.984 1.00 98.44 97 VAL A N 1
ATOM 722 C CA . VAL A 1 97 ? -5.390 -6.622 8.405 1.00 98.44 97 VAL A CA 1
ATOM 723 C C . VAL A 1 97 ? -4.111 -5.931 8.858 1.00 98.44 97 VAL A C 1
ATOM 725 O O . VAL A 1 97 ? -4.072 -5.310 9.911 1.00 98.44 97 VAL A O 1
ATOM 728 N N . SER A 1 98 ? -3.022 -6.029 8.105 1.00 98.44 98 SER A N 1
ATOM 729 C CA . SER A 1 98 ? -1.838 -5.229 8.441 1.00 98.44 98 SER A CA 1
ATOM 730 C C . SER A 1 98 ? -1.990 -3.825 7.868 1.00 98.44 98 SER A C 1
ATOM 732 O O . SER A 1 98 ? -2.283 -3.670 6.686 1.00 98.44 98 SER A O 1
ATOM 734 N N . VAL A 1 99 ? -1.747 -2.806 8.690 1.00 98.31 99 VAL A N 1
ATOM 735 C CA . VAL A 1 99 ? -1.688 -1.406 8.258 1.00 98.31 99 VAL A CA 1
ATOM 736 C C . VAL A 1 99 ? -0.236 -0.956 8.327 1.00 98.31 99 VAL A C 1
ATOM 738 O O . VAL A 1 99 ? 0.348 -0.851 9.407 1.00 98.31 99 VAL A O 1
ATOM 741 N N . TRP A 1 100 ? 0.376 -0.742 7.168 1.00 98.19 100 TRP A N 1
ATOM 742 C CA . TRP A 1 100 ? 1.793 -0.418 7.056 1.00 98.19 100 TRP A CA 1
ATOM 743 C C . TRP A 1 100 ? 1.992 1.020 6.567 1.00 98.19 100 TRP A C 1
ATOM 745 O O . TRP A 1 100 ? 1.486 1.365 5.503 1.00 98.19 100 TRP A O 1
ATOM 755 N N . PRO A 1 101 ? 2.716 1.882 7.295 1.00 98.00 101 PRO A N 1
ATOM 756 C CA . PRO A 1 101 ? 2.942 3.254 6.858 1.00 98.00 101 PRO A CA 1
ATOM 757 C C . PRO A 1 101 ? 3.926 3.292 5.677 1.00 98.00 101 PRO A C 1
ATOM 759 O O . PRO A 1 101 ? 4.978 2.654 5.721 1.00 98.00 101 PRO A O 1
ATOM 762 N N . LEU A 1 102 ? 3.613 4.068 4.636 1.00 97.56 102 LEU A N 1
ATOM 763 C CA . LEU A 1 102 ? 4.503 4.296 3.483 1.00 97.56 102 LEU A CA 1
ATOM 764 C C . LEU A 1 102 ? 5.371 5.554 3.655 1.00 97.56 102 LEU A C 1
ATOM 766 O O . LEU A 1 102 ? 6.030 6.004 2.735 1.00 97.56 102 LEU A O 1
ATOM 770 N N . GLY A 1 103 ? 5.383 6.121 4.853 1.00 97.06 103 GLY A N 1
ATOM 771 C CA . GLY A 1 103 ? 6.143 7.296 5.258 1.00 97.06 103 GLY A CA 1
ATOM 772 C C . GLY A 1 103 ? 5.650 7.704 6.639 1.00 97.06 103 GLY A C 1
ATOM 773 O O . GLY A 1 103 ? 5.263 6.832 7.415 1.00 97.06 103 GLY A O 1
ATOM 774 N N . VAL A 1 104 ? 5.626 8.989 6.976 1.00 98.00 104 VAL A N 1
ATOM 775 C CA . VAL A 1 104 ? 4.966 9.419 8.217 1.00 98.00 104 VAL A CA 1
ATOM 776 C C . VAL A 1 104 ? 3.465 9.500 7.962 1.00 98.00 104 VAL A C 1
ATOM 778 O O . VAL A 1 104 ? 3.027 10.264 7.109 1.00 98.00 104 VAL A O 1
ATOM 781 N N . GLN A 1 105 ? 2.666 8.734 8.706 1.00 98.25 105 GLN A N 1
ATOM 782 C CA . GLN A 1 105 ? 1.212 8.700 8.546 1.00 98.25 105 GLN A CA 1
ATOM 783 C C . GLN A 1 105 ? 0.495 8.816 9.890 1.00 98.25 105 GLN A C 1
ATOM 785 O O . GLN A 1 105 ? 0.725 8.009 10.790 1.00 98.25 105 GLN A O 1
ATOM 790 N N . ALA A 1 106 ? -0.392 9.803 10.018 1.00 98.44 106 ALA A N 1
ATOM 791 C CA . ALA A 1 106 ? -1.306 9.920 11.151 1.00 98.44 106 ALA A CA 1
ATOM 792 C C . ALA A 1 106 ? -2.650 9.232 10.865 1.00 98.44 106 ALA A C 1
ATOM 794 O O . ALA A 1 106 ? -3.068 9.125 9.714 1.00 98.44 106 ALA A O 1
ATOM 795 N N . PHE A 1 107 ? -3.363 8.822 11.908 1.00 98.62 107 PHE A N 1
ATOM 796 C CA . PHE A 1 107 ? -4.716 8.275 11.804 1.00 98.62 107 PHE A CA 1
ATOM 797 C C . PHE A 1 107 ? -5.644 9.004 12.772 1.00 98.62 107 PHE A C 1
ATOM 799 O O . PHE A 1 107 ? -5.331 9.160 13.953 1.00 98.62 107 PHE A O 1
ATOM 806 N N . HIS A 1 108 ? -6.788 9.470 12.271 1.00 98.50 108 HIS A N 1
ATOM 807 C CA . HIS A 1 108 ? -7.776 10.147 13.107 1.00 98.50 108 HIS A CA 1
ATOM 808 C C . HIS A 1 108 ? -8.533 9.139 13.971 1.00 98.50 108 HIS A C 1
ATOM 810 O O . HIS A 1 108 ? -8.639 9.322 15.181 1.00 98.50 108 HIS A O 1
ATOM 816 N N . SER A 1 109 ? -9.039 8.070 13.354 1.00 98.50 109 SER A N 1
ATOM 817 C CA . SER A 1 109 ? -9.771 7.005 14.040 1.00 98.50 109 SER A CA 1
ATOM 818 C C . SER A 1 109 ? -9.896 5.754 13.179 1.00 98.50 109 SER A C 1
ATOM 820 O O . SER A 1 109 ? -9.677 5.783 11.965 1.00 98.50 109 SER A O 1
ATOM 822 N N . SER A 1 110 ? -10.274 4.643 13.804 1.00 98.56 110 SER A N 1
ATOM 823 C CA . SER A 1 110 ? -10.619 3.413 13.096 1.00 98.56 110 SER A CA 1
ATOM 824 C C . SER A 1 110 ? -11.723 2.634 13.803 1.00 98.56 110 SER A C 1
ATOM 826 O O . SER A 1 110 ? -11.875 2.703 15.019 1.00 98.56 110 SER A O 1
ATOM 828 N N . THR A 1 111 ? -12.486 1.851 13.045 1.00 98.69 111 THR A N 1
ATOM 829 C CA . THR A 1 111 ? -13.474 0.906 13.587 1.00 98.69 111 THR A CA 1
ATOM 830 C C . THR A 1 111 ? -13.368 -0.435 12.870 1.00 98.69 111 THR A C 1
ATOM 832 O O . THR A 1 111 ? -12.825 -0.513 11.770 1.00 98.69 111 THR A O 1
ATOM 835 N N . GLY A 1 112 ? -13.846 -1.506 13.505 1.00 98.19 112 GLY A N 1
ATOM 836 C CA . GLY A 1 112 ? -13.785 -2.861 12.945 1.00 98.19 112 GLY A CA 1
ATOM 837 C C . GLY A 1 112 ? -12.408 -3.532 13.038 1.00 98.19 112 GLY A C 1
ATOM 838 O O . GLY A 1 112 ? -12.295 -4.705 12.703 1.00 98.19 112 GLY A O 1
ATOM 839 N N . LEU A 1 113 ? -11.376 -2.843 13.537 1.00 98.31 113 LEU A N 1
ATOM 840 C CA . LEU A 1 113 ? -10.076 -3.429 13.881 1.00 98.31 113 LEU A CA 1
ATOM 841 C C . LEU A 1 113 ? -10.034 -3.837 15.356 1.00 98.31 113 LEU A C 1
ATOM 843 O O . LEU A 1 113 ? -10.591 -3.158 16.218 1.00 98.31 113 LEU A O 1
ATOM 847 N N . LYS A 1 114 ? -9.315 -4.918 15.662 1.00 98.12 114 LYS A N 1
ATOM 848 C CA . LYS A 1 114 ? -9.070 -5.379 17.033 1.00 98.12 114 LYS A CA 1
ATOM 849 C C . LYS A 1 114 ? -8.193 -4.404 17.815 1.00 98.12 114 LYS A C 1
ATOM 851 O O . LYS A 1 114 ? -8.421 -4.207 19.007 1.00 98.12 114 LYS A O 1
ATOM 856 N N . TRP A 1 115 ? -7.202 -3.809 17.155 1.00 97.69 115 TRP A N 1
ATOM 857 C CA . TRP A 1 115 ? -6.355 -2.762 17.724 1.00 97.69 115 TRP A CA 1
ATOM 858 C C . TRP A 1 115 ? -6.608 -1.443 16.979 1.00 97.69 115 TRP A C 1
ATOM 860 O O . TRP A 1 115 ? -6.216 -1.336 15.815 1.00 97.69 115 TRP A O 1
ATOM 870 N N . PRO A 1 116 ? -7.283 -0.459 17.600 1.00 97.19 116 PRO A N 1
ATOM 871 C CA . PRO A 1 116 ? -7.607 0.801 16.937 1.00 97.19 116 PRO A CA 1
ATOM 872 C C . PRO A 1 116 ? -6.367 1.640 16.596 1.00 97.19 116 PRO A C 1
ATOM 874 O O . PRO A 1 116 ? -5.360 1.599 17.302 1.00 97.19 116 PRO A O 1
ATOM 877 N N . LEU A 1 117 ? -6.466 2.425 15.524 1.00 98.44 117 LEU A N 1
ATOM 878 C CA . LEU A 1 117 ? -5.444 3.353 15.032 1.00 98.44 117 LEU A CA 1
ATOM 879 C C . LEU A 1 117 ? -5.611 4.786 15.567 1.00 98.44 117 LEU A C 1
ATOM 881 O O . LEU A 1 117 ? -4.855 5.678 15.195 1.00 98.44 117 LEU A O 1
ATOM 885 N N . ASP A 1 118 ? -6.611 5.023 16.408 1.00 98.50 118 ASP A N 1
ATOM 886 C CA . ASP A 1 118 ? -7.054 6.335 16.869 1.00 98.50 118 ASP A CA 1
ATOM 887 C C . ASP A 1 118 ? -5.916 7.162 17.484 1.00 98.50 118 ASP A C 1
ATOM 889 O O . ASP A 1 118 ? -5.312 6.790 18.492 1.00 98.50 118 ASP A O 1
ATOM 893 N N . GLY A 1 119 ? -5.614 8.300 16.853 1.00 97.94 119 GLY A N 1
ATOM 894 C CA . GLY A 1 119 ? -4.561 9.220 17.280 1.00 97.94 119 GLY A CA 1
ATOM 895 C C . GLY A 1 119 ? -3.132 8.706 17.078 1.00 97.94 119 GLY A C 1
ATOM 896 O O . GLY A 1 119 ? -2.187 9.369 17.512 1.00 97.94 119 GLY A O 1
ATOM 897 N N . LEU A 1 120 ? -2.939 7.549 16.435 1.00 98.31 120 LEU A N 1
ATOM 898 C CA . LEU A 1 120 ? -1.605 7.021 16.174 1.00 98.31 120 LEU A CA 1
ATOM 899 C C . LEU A 1 120 ? -0.907 7.809 15.065 1.00 98.31 120 LEU A C 1
ATOM 901 O O . LEU A 1 120 ? -1.506 8.203 14.064 1.00 98.31 120 LEU A O 1
ATOM 905 N N . GLN A 1 121 ? 0.407 7.959 15.224 1.00 98.50 121 GLN A N 1
ATOM 906 C CA . GLN A 1 121 ? 1.319 8.319 14.147 1.00 98.50 121 GLN A CA 1
ATOM 907 C C . GLN A 1 121 ? 2.288 7.160 13.923 1.00 98.50 121 GLN A C 1
ATOM 909 O O . GLN A 1 121 ? 2.959 6.699 14.849 1.00 98.50 121 GLN A O 1
ATOM 914 N N . MET A 1 122 ? 2.348 6.689 12.686 1.00 98.44 122 MET A N 1
ATOM 915 C CA . MET A 1 122 ? 3.103 5.516 12.271 1.00 98.44 122 MET A CA 1
ATOM 916 C C . MET A 1 122 ? 4.161 5.913 11.245 1.00 98.44 122 MET A C 1
ATOM 918 O O . MET A 1 122 ? 3.964 6.854 10.478 1.00 98.44 122 MET A O 1
ATOM 922 N N . ALA A 1 123 ? 5.295 5.214 11.252 1.00 98.25 123 ALA A N 1
ATOM 923 C CA . ALA A 1 123 ? 6.353 5.399 10.262 1.00 98.25 123 ALA A CA 1
ATOM 924 C C . ALA A 1 123 ? 7.265 4.166 10.177 1.00 98.25 123 ALA A C 1
ATOM 926 O O . ALA A 1 123 ? 7.453 3.483 11.193 1.00 98.25 123 ALA A O 1
ATOM 927 N N . PRO A 1 124 ? 7.899 3.902 9.017 1.00 96.56 124 PRO A N 1
ATOM 928 C CA . PRO A 1 124 ? 8.986 2.933 8.931 1.00 96.56 124 PRO A CA 1
ATOM 929 C C . PRO A 1 124 ? 10.070 3.212 9.985 1.00 96.56 124 PRO A C 1
ATOM 931 O O . PRO A 1 124 ? 10.462 4.357 10.211 1.00 96.56 124 PRO A O 1
ATOM 934 N N . GLY A 1 125 ? 10.531 2.163 10.672 1.00 96.56 125 GLY A N 1
ATOM 935 C CA . GLY A 1 125 ? 11.491 2.280 11.780 1.00 96.56 125 GLY A CA 1
ATOM 936 C C . GLY A 1 125 ? 10.908 2.827 13.093 1.00 96.56 125 GLY A C 1
ATOM 937 O O . GLY A 1 125 ? 11.653 3.022 14.052 1.00 96.56 125 GLY A O 1
ATOM 938 N N . ARG A 1 126 ? 9.593 3.074 13.156 1.00 97.12 126 ARG A N 1
ATOM 939 C CA . ARG A 1 126 ? 8.853 3.475 14.363 1.00 97.12 126 ARG A CA 1
ATOM 940 C C . ARG A 1 126 ? 7.658 2.537 14.576 1.00 97.12 126 ARG A C 1
ATOM 942 O O . ARG A 1 126 ? 7.760 1.337 14.341 1.00 97.12 126 ARG A O 1
ATOM 949 N N . LEU A 1 127 ? 6.536 3.076 15.054 1.00 97.19 127 LEU A N 1
ATOM 950 C CA . LEU A 1 127 ? 5.292 2.337 15.206 1.00 97.19 127 LEU A CA 1
ATOM 951 C C . LEU A 1 127 ? 4.739 1.925 13.835 1.00 97.19 127 LEU A C 1
ATOM 953 O O . LEU A 1 127 ? 4.636 2.746 12.922 1.00 97.19 127 LEU A O 1
ATOM 957 N N . ILE A 1 128 ? 4.359 0.655 13.735 1.00 96.44 128 ILE A N 1
ATOM 958 C CA . ILE A 1 128 ? 3.763 -0.000 12.566 1.00 96.44 128 ILE A CA 1
ATOM 959 C C . ILE A 1 128 ? 2.539 -0.818 13.020 1.00 96.44 128 ILE A C 1
ATOM 961 O O . ILE A 1 128 ? 2.438 -1.167 14.196 1.00 96.44 128 ILE A O 1
ATOM 965 N N . GLY A 1 129 ? 1.613 -1.126 12.109 1.00 93.44 129 GLY A N 1
ATOM 966 C CA . GLY A 1 129 ? 0.324 -1.768 12.403 1.00 93.44 129 GLY A CA 1
ATOM 967 C C . GLY A 1 129 ? 0.226 -3.187 11.847 1.00 93.44 129 GLY A C 1
ATOM 968 O O . GLY A 1 129 ? -0.818 -3.582 11.330 1.00 93.44 129 GLY A O 1
ATOM 969 N N . THR A 1 130 ? 1.328 -3.935 11.879 1.00 94.00 130 THR A N 1
ATOM 970 C CA . THR A 1 130 ? 1.406 -5.284 11.306 1.00 94.00 130 THR A CA 1
ATOM 971 C C . THR A 1 130 ? 0.591 -6.292 12.106 1.00 94.00 130 THR A C 1
ATOM 973 O O . THR A 1 130 ? 0.624 -6.293 13.335 1.00 94.00 130 THR A O 1
ATOM 976 N N . SER A 1 131 ? -0.091 -7.193 1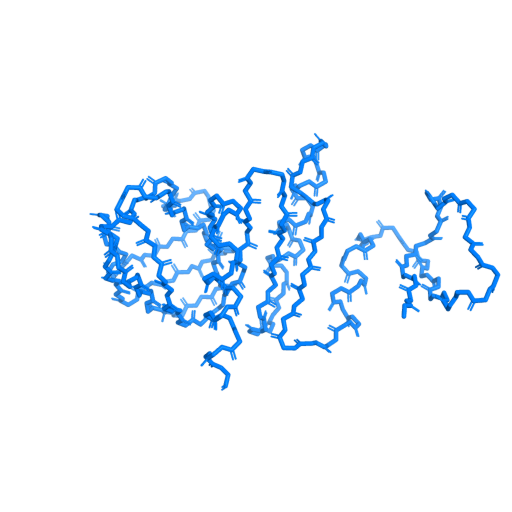1.396 1.00 92.69 131 SER A N 1
ATOM 977 C CA . SER A 1 131 ? -0.876 -8.293 11.963 1.00 92.69 131 SER A CA 1
ATOM 978 C C . SER A 1 131 ? -2.027 -7.846 12.872 1.00 92.69 131 SER A C 1
ATOM 980 O O . SER A 1 131 ? -2.320 -8.513 13.866 1.00 92.69 131 SER A O 1
ATOM 982 N N . ASN A 1 132 ? -2.714 -6.749 12.521 1.00 97.81 132 ASN A N 1
ATOM 983 C CA . ASN A 1 132 ? -4.017 -6.450 13.117 1.00 97.81 132 ASN A CA 1
ATOM 984 C C . ASN A 1 132 ? -5.042 -7.519 12.709 1.00 97.81 132 ASN A C 1
ATOM 986 O O . ASN A 1 132 ? -4.802 -8.316 11.797 1.00 97.81 132 ASN A O 1
ATOM 990 N N . LEU A 1 133 ? -6.188 -7.530 13.381 1.00 98.19 133 LEU A N 1
ATOM 991 C CA . LEU A 1 133 ? -7.273 -8.456 13.086 1.00 98.19 133 LEU A CA 1
ATOM 992 C C . LEU A 1 133 ? -8.569 -7.686 12.890 1.00 98.19 133 LEU A C 1
ATOM 994 O O . LEU A 1 133 ? -8.861 -6.773 13.661 1.00 98.19 133 LEU A O 1
ATOM 998 N N . ALA A 1 134 ? -9.363 -8.081 11.905 1.00 98.12 134 ALA A N 1
ATOM 999 C CA . ALA A 1 134 ? -10.728 -7.603 11.789 1.00 98.12 134 ALA A CA 1
ATOM 1000 C C . ALA A 1 134 ? -11.596 -8.196 12.913 1.00 98.12 134 ALA A C 1
ATOM 1002 O O . ALA A 1 134 ? -11.487 -9.371 13.270 1.00 98.12 134 ALA A O 1
ATOM 1003 N N . ALA A 1 135 ? -12.474 -7.374 13.479 1.00 96.25 135 ALA A N 1
ATOM 1004 C CA . ALA A 1 135 ? -13.506 -7.802 14.418 1.00 96.25 135 ALA A CA 1
ATOM 1005 C C . ALA A 1 135 ? -14.714 -8.445 13.704 1.00 96.25 135 ALA A C 1
ATOM 1007 O O . ALA A 1 135 ? -15.537 -9.078 14.363 1.00 96.25 135 ALA A O 1
ATOM 1008 N N . GLY A 1 136 ? -14.793 -8.298 12.376 1.00 93.19 136 GLY A N 1
ATOM 1009 C CA . GLY A 1 136 ? -15.908 -8.716 11.529 1.00 93.19 136 GLY A CA 1
ATOM 1010 C C . GLY A 1 136 ? -16.756 -7.545 11.031 1.00 93.19 136 GLY A C 1
ATOM 1011 O O . GLY A 1 136 ? -16.958 -6.565 11.752 1.00 93.19 136 GLY A O 1
ATOM 1012 N N . GLY A 1 137 ? -17.272 -7.670 9.808 1.00 96.44 137 GLY A N 1
ATOM 1013 C CA . GLY A 1 137 ? -18.070 -6.642 9.137 1.00 96.44 137 GLY A CA 1
ATOM 1014 C C . GLY A 1 137 ? -17.213 -5.494 8.601 1.00 96.44 137 GLY A C 1
ATOM 1015 O O . GLY A 1 137 ? -16.046 -5.681 8.247 1.00 96.44 137 GLY A O 1
ATOM 1016 N N . THR A 1 138 ? -17.782 -4.287 8.552 1.00 98.25 138 THR A N 1
ATOM 1017 C CA . THR A 1 138 ? -17.085 -3.139 7.966 1.00 98.25 138 THR A CA 1
ATOM 1018 C C . THR A 1 138 ? -15.928 -2.655 8.841 1.00 98.25 138 THR A C 1
ATOM 1020 O O . THR A 1 138 ? -16.135 -2.099 9.926 1.00 98.25 138 THR A O 1
ATOM 1023 N N . VAL A 1 139 ? -14.713 -2.743 8.310 1.00 98.62 139 VAL A N 1
ATOM 1024 C CA . VAL A 1 139 ? -13.538 -2.021 8.796 1.00 98.62 139 VAL A CA 1
ATOM 1025 C C . VAL A 1 139 ? -13.546 -0.618 8.198 1.00 98.62 139 VAL A C 1
ATOM 1027 O O . VAL A 1 139 ? -13.721 -0.458 6.993 1.00 98.62 139 VAL A O 1
ATOM 1030 N N . ARG A 1 140 ? -13.345 0.410 9.029 1.00 98.62 140 ARG A N 1
ATOM 1031 C CA . ARG A 1 140 ? -13.172 1.801 8.578 1.00 98.62 140 ARG A CA 1
ATOM 1032 C C . ARG A 1 140 ? -11.876 2.361 9.124 1.00 98.62 140 ARG A C 1
ATOM 1034 O O . ARG A 1 140 ? -11.640 2.271 10.329 1.00 98.62 140 ARG A O 1
ATOM 1041 N N . ILE A 1 141 ? -11.076 2.965 8.258 1.00 98.50 141 ILE A N 1
ATOM 1042 C CA . ILE A 1 141 ? -9.844 3.665 8.615 1.00 98.50 141 ILE A CA 1
ATOM 1043 C C . ILE A 1 141 ? -9.997 5.108 8.146 1.00 98.50 141 ILE A C 1
ATOM 1045 O O . ILE A 1 141 ? -10.115 5.351 6.947 1.00 98.50 141 ILE A O 1
ATOM 1049 N N . ASN A 1 142 ? -9.987 6.045 9.096 1.00 98.25 142 ASN A N 1
ATOM 1050 C CA . ASN A 1 142 ? -9.986 7.476 8.813 1.00 98.25 142 ASN A CA 1
ATOM 1051 C C . ASN A 1 142 ? -8.542 7.981 8.876 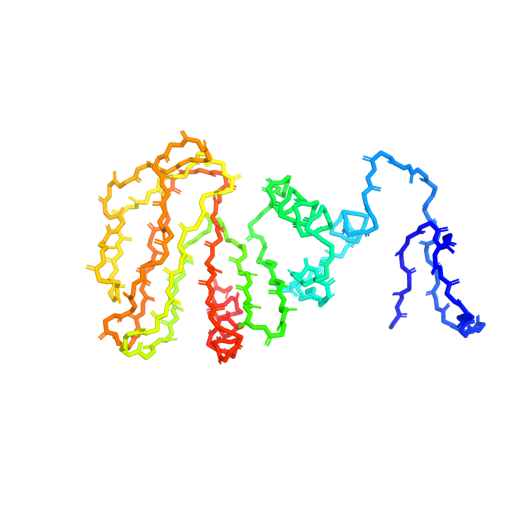1.00 98.25 142 ASN A C 1
ATOM 1053 O O . ASN A 1 142 ? -7.929 8.062 9.951 1.00 98.25 142 ASN A O 1
ATOM 1057 N N . ALA A 1 143 ? -7.986 8.275 7.708 1.00 97.62 143 ALA A N 1
ATOM 1058 C CA . ALA A 1 143 ? -6.624 8.729 7.542 1.00 97.62 143 ALA A CA 1
ATOM 1059 C C . ALA A 1 143 ? -6.472 10.167 8.053 1.00 97.62 143 ALA A C 1
ATOM 1061 O O . ALA A 1 143 ? -7.329 11.032 7.872 1.00 97.62 143 ALA A O 1
ATOM 1062 N N . GLY A 1 144 ? -5.356 10.415 8.727 1.00 97.62 144 GLY A N 1
ATOM 1063 C CA . GLY A 1 144 ? -4.870 11.754 9.030 1.00 97.62 144 GLY A CA 1
ATOM 1064 C C . GLY A 1 144 ? -3.895 12.264 7.964 1.00 97.62 144 GLY A C 1
ATOM 1065 O O . GLY A 1 144 ? -3.687 11.613 6.939 1.00 97.62 144 GLY A O 1
ATOM 1066 N N . PRO A 1 145 ? -3.249 13.417 8.199 1.00 96.88 145 PRO A N 1
ATOM 1067 C CA . PRO A 1 145 ? -2.185 13.899 7.324 1.00 96.88 145 PRO A CA 1
ATOM 1068 C C . PRO A 1 145 ? -1.001 12.919 7.289 1.00 96.88 145 PRO A C 1
ATOM 1070 O O . PRO A 1 145 ? -0.628 12.340 8.316 1.00 96.88 145 PRO A O 1
ATOM 1073 N N . GLY A 1 146 ? -0.388 12.760 6.116 1.00 96.12 146 GLY A N 1
ATOM 1074 C CA . GLY A 1 146 ? 0.786 11.910 5.956 1.00 96.12 146 GLY A CA 1
ATOM 1075 C C . GLY A 1 146 ? 1.122 11.533 4.517 1.00 96.12 146 GLY A C 1
ATOM 1076 O O . GLY A 1 146 ? 0.525 12.027 3.561 1.00 96.12 146 GLY A O 1
ATOM 1077 N N . ASP A 1 147 ? 2.098 10.638 4.392 1.00 96.38 147 ASP A N 1
ATOM 1078 C CA . ASP A 1 147 ? 2.645 10.154 3.119 1.00 96.38 147 ASP A CA 1
ATOM 1079 C C . ASP A 1 147 ? 1.868 8.962 2.525 1.00 96.38 147 ASP A C 1
ATOM 1081 O O . ASP A 1 147 ? 2.146 8.511 1.408 1.00 96.38 147 ASP A O 1
ATOM 1085 N N . GLY A 1 148 ? 0.873 8.457 3.250 1.00 97.38 148 GLY A N 1
ATOM 1086 C CA . GLY A 1 148 ? 0.075 7.295 2.893 1.00 97.38 148 GLY A CA 1
ATOM 1087 C C . GLY A 1 148 ? 0.420 6.041 3.687 1.00 97.38 148 GLY A C 1
ATOM 1088 O O . GLY A 1 148 ? 1.374 5.963 4.467 1.00 97.38 148 GLY A O 1
ATOM 1089 N N . TYR A 1 149 ? -0.399 5.023 3.471 1.00 98.44 149 TYR A N 1
ATOM 1090 C CA . TYR A 1 149 ? -0.306 3.723 4.114 1.00 98.44 149 TYR A CA 1
ATOM 1091 C C . TYR A 1 149 ? -0.730 2.618 3.149 1.00 98.44 149 TYR A C 1
ATOM 1093 O O . TYR A 1 149 ? -1.335 2.859 2.105 1.00 98.44 149 TYR A O 1
ATOM 1101 N N . ALA A 1 150 ? -0.396 1.389 3.506 1.00 98.50 150 ALA A N 1
ATOM 1102 C CA . ALA A 1 150 ? -0.824 0.188 2.829 1.00 98.50 150 ALA A CA 1
ATOM 1103 C C . ALA A 1 150 ? -1.699 -0.650 3.758 1.00 98.50 150 ALA A C 1
ATOM 1105 O O . ALA A 1 150 ? -1.360 -0.854 4.925 1.00 98.50 150 ALA A O 1
ATOM 1106 N N . VAL A 1 151 ? -2.801 -1.161 3.221 1.00 98.62 151 VAL A N 1
ATOM 1107 C CA . VAL A 1 151 ? -3.579 -2.241 3.828 1.00 98.62 151 VAL A CA 1
ATOM 1108 C C . VAL A 1 151 ? -3.121 -3.547 3.190 1.00 98.62 151 VAL A C 1
ATOM 1110 O O . VAL A 1 151 ? -3.149 -3.678 1.969 1.00 98.62 151 VAL A O 1
ATOM 1113 N N . ILE A 1 152 ? -2.671 -4.497 4.008 1.00 98.56 152 ILE A N 1
ATOM 1114 C CA . ILE A 1 152 ? -2.185 -5.807 3.562 1.00 98.56 152 ILE A CA 1
ATOM 1115 C C . ILE A 1 152 ? -3.078 -6.882 4.168 1.00 98.56 152 ILE A C 1
ATOM 1117 O O . ILE A 1 152 ? -3.212 -6.973 5.394 1.00 98.56 152 ILE A O 1
ATOM 1121 N N . MET A 1 153 ? -3.685 -7.685 3.303 1.00 98.31 153 MET A N 1
ATOM 1122 C CA . MET A 1 153 ? -4.659 -8.716 3.656 1.00 98.31 153 MET A CA 1
ATOM 1123 C C . MET A 1 153 ? -4.417 -9.979 2.821 1.00 98.31 153 MET A C 1
ATOM 1125 O O . MET A 1 153 ? -3.763 -9.894 1.780 1.00 98.31 153 MET A O 1
ATOM 1129 N N . PRO A 1 154 ? -4.965 -11.137 3.231 1.00 97.25 154 PRO A N 1
ATOM 1130 C CA . PRO A 1 154 ? -5.028 -12.308 2.364 1.00 97.25 154 PRO A CA 1
ATOM 1131 C C . PRO A 1 154 ? -5.674 -11.975 1.013 1.00 97.25 154 PRO A C 1
ATOM 1133 O O . PRO A 1 154 ? -6.581 -11.137 0.934 1.00 97.25 154 PRO A O 1
ATOM 1136 N N . ARG A 1 155 ? -5.223 -12.632 -0.060 1.00 96.25 155 ARG A N 1
ATOM 1137 C CA . ARG A 1 155 ? -5.699 -12.375 -1.433 1.00 96.25 155 ARG A CA 1
ATOM 1138 C C . ARG A 1 155 ? -7.213 -12.515 -1.596 1.00 96.25 155 ARG A C 1
ATOM 1140 O O . ARG A 1 155 ? -7.795 -11.913 -2.494 1.00 96.25 155 ARG A O 1
ATOM 1147 N N . GLU A 1 156 ? -7.858 -13.307 -0.745 1.00 96.44 156 GLU A N 1
ATOM 1148 C CA . GLU A 1 156 ? -9.300 -13.547 -0.735 1.00 96.44 156 GLU A CA 1
ATOM 1149 C C . GLU A 1 156 ? -10.088 -12.249 -0.496 1.00 96.44 156 GLU A C 1
ATOM 1151 O O . GLU A 1 156 ? -11.210 -12.109 -0.981 1.00 96.44 156 GLU A O 1
ATOM 1156 N N . ALA A 1 157 ? -9.472 -11.255 0.154 1.00 96.81 157 ALA A N 1
ATOM 1157 C CA . ALA A 1 157 ? -10.056 -9.937 0.385 1.00 96.81 157 ALA A CA 1
ATOM 1158 C C . ALA A 1 157 ? -10.071 -9.027 -0.861 1.00 96.81 157 ALA A C 1
ATOM 1160 O O . ALA A 1 157 ? -10.611 -7.919 -0.802 1.00 96.81 157 ALA A O 1
ATOM 1161 N N . ALA A 1 158 ? -9.508 -9.462 -1.999 1.00 96.69 158 ALA A N 1
ATOM 1162 C CA . ALA A 1 158 ? -9.337 -8.621 -3.186 1.00 96.69 158 ALA A CA 1
ATOM 1163 C C . ALA A 1 158 ? -10.642 -7.976 -3.660 1.00 96.69 158 ALA A C 1
ATOM 1165 O O . ALA A 1 158 ? -10.662 -6.780 -3.934 1.00 96.69 158 ALA A O 1
ATOM 1166 N N . GLN A 1 159 ? -11.749 -8.724 -3.710 1.00 96.19 159 GLN A N 1
ATOM 1167 C CA . GLN A 1 159 ? -13.023 -8.161 -4.163 1.00 96.19 159 GLN A CA 1
ATOM 1168 C C . GLN A 1 159 ? -13.526 -7.047 -3.234 1.00 96.19 159 GLN A C 1
ATOM 1170 O O . GLN A 1 159 ? -13.998 -6.017 -3.715 1.00 96.19 159 GLN A O 1
ATOM 1175 N N . SER A 1 160 ? -13.400 -7.237 -1.916 1.00 97.12 160 SER A N 1
ATOM 1176 C CA . SER A 1 160 ? -13.793 -6.242 -0.911 1.00 97.12 160 SER A CA 1
ATOM 1177 C C . SER A 1 160 ? -12.983 -4.953 -1.075 1.00 97.12 160 SER A C 1
ATOM 1179 O O . SER A 1 160 ? -13.541 -3.858 -1.134 1.00 97.12 160 SER A O 1
ATOM 1181 N N . LEU A 1 161 ? -11.670 -5.087 -1.266 1.00 97.50 161 LEU A N 1
ATOM 1182 C CA . LEU A 1 161 ? -10.763 -3.952 -1.409 1.00 97.50 161 LEU A CA 1
ATOM 1183 C C . LEU A 1 161 ? -10.855 -3.252 -2.769 1.00 97.50 161 LEU A C 1
ATOM 1185 O O . LEU A 1 161 ? -10.741 -2.031 -2.817 1.00 97.50 161 LEU A O 1
ATOM 1189 N N . ILE A 1 162 ? -11.131 -3.975 -3.858 1.00 97.00 162 ILE A N 1
ATOM 1190 C CA . ILE A 1 162 ? -11.442 -3.368 -5.163 1.00 97.00 162 ILE A CA 1
ATOM 1191 C C . ILE A 1 162 ? -12.717 -2.528 -5.054 1.00 97.00 162 ILE A C 1
ATOM 1193 O O . ILE A 1 162 ? -12.735 -1.381 -5.501 1.00 97.00 162 ILE A O 1
ATOM 1197 N N . ASN A 1 163 ? -13.770 -3.075 -4.438 1.00 96.50 163 ASN A N 1
ATOM 1198 C CA . ASN A 1 163 ? -15.028 -2.355 -4.247 1.00 96.50 163 ASN A CA 1
ATOM 1199 C C . ASN A 1 163 ? -14.817 -1.093 -3.403 1.00 96.50 163 ASN A C 1
ATOM 1201 O O . ASN A 1 163 ? -15.320 -0.033 -3.760 1.00 96.50 163 ASN A O 1
ATOM 1205 N N . ALA A 1 164 ? -14.038 -1.193 -2.325 1.00 96.25 164 ALA A N 1
ATOM 1206 C CA . ALA A 1 164 ? -13.695 -0.058 -1.478 1.00 96.25 164 ALA A CA 1
ATOM 1207 C C . ALA A 1 164 ? -12.896 1.017 -2.234 1.00 96.25 164 ALA A C 1
ATOM 1209 O O . ALA A 1 164 ? -13.222 2.199 -2.158 1.00 96.25 164 ALA A O 1
ATOM 1210 N N . ALA A 1 165 ? -11.884 0.608 -3.006 1.00 95.38 165 ALA A N 1
ATOM 1211 C CA . ALA A 1 165 ? -11.028 1.515 -3.767 1.00 95.38 165 ALA A CA 1
ATOM 1212 C C . ALA A 1 165 ? -11.777 2.255 -4.888 1.00 95.38 165 ALA A C 1
ATOM 1214 O O . ALA A 1 165 ? -11.441 3.395 -5.195 1.00 95.38 165 ALA A O 1
ATOM 1215 N N . LEU A 1 166 ? -12.778 1.617 -5.501 1.00 93.75 166 LEU A N 1
ATOM 1216 C CA . LEU A 1 166 ? -13.563 2.198 -6.595 1.00 93.75 166 LEU A CA 1
ATOM 1217 C C . LEU A 1 166 ? -14.850 2.895 -6.130 1.00 93.75 166 LEU A C 1
ATOM 1219 O O . LEU A 1 166 ? -15.364 3.745 -6.847 1.00 93.75 166 LEU A O 1
ATOM 1223 N N . GLY A 1 167 ? -15.384 2.530 -4.962 1.00 81.81 167 GLY A N 1
ATOM 1224 C CA . GLY A 1 167 ? -16.629 3.076 -4.412 1.00 81.81 167 GLY A CA 1
ATOM 1225 C C . GLY A 1 167 ? -16.461 4.355 -3.587 1.00 81.81 167 GLY A C 1
ATOM 1226 O O . GLY A 1 167 ? -17.460 4.984 -3.253 1.00 81.81 167 GLY A O 1
ATOM 1227 N N . GLY A 1 168 ? -15.223 4.731 -3.249 1.00 59.12 168 GLY A N 1
ATOM 1228 C CA . GLY A 1 168 ? -14.884 5.989 -2.570 1.00 59.12 168 GLY A CA 1
ATOM 1229 C C . GLY A 1 168 ? -14.538 7.157 -3.505 1.00 59.12 168 GLY A C 1
ATOM 1230 O O . GLY A 1 168 ? -14.067 8.182 -3.015 1.00 59.12 168 GLY A O 1
ATOM 1231 N N . ALA A 1 169 ? -14.716 6.987 -4.821 1.00 44.03 169 ALA A N 1
ATOM 1232 C CA . ALA A 1 169 ? -14.469 8.005 -5.847 1.00 44.03 169 ALA A CA 1
ATOM 1233 C C . ALA A 1 169 ? -15.720 8.838 -6.168 1.00 44.03 169 ALA A C 1
ATOM 1235 O O . ALA A 1 169 ? -16.831 8.259 -6.196 1.00 44.03 169 ALA A O 1
#

pLDDT: mean 94.77, std 6.11, range [44.03, 98.69]